Protein AF-A0A813EG50-F1 (afdb_mon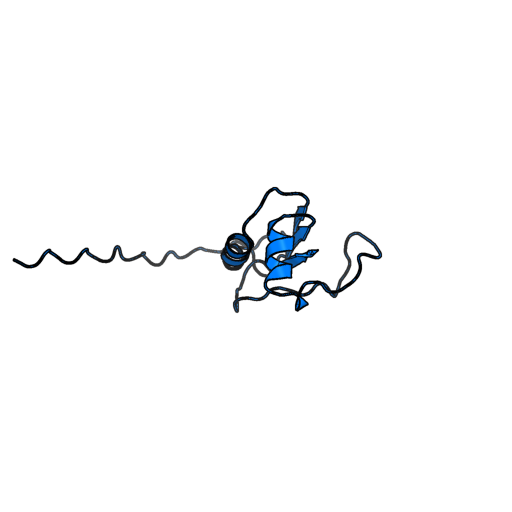omer_lite)

Organism: Polarella glacialis (NCBI:txid89957)

Sequence (101 aa):
ERPPAKEDEGARPTFLLRRQTELRCLVLSENPIKSGDKVEALQPHGPKGAEMVLRGTPAAVELVAKRPELASIKDKKGLIPQMSLPVVQTAPVDGWLLRVA

Secondary structure (DSSP, 8-state):
--PPPP-----PPP----------EEEEET-----HHHHHHHGGGSPTT-EEEEES-HHHHHHHHH-GGGG-----S-S--SS-SPEE-SS--SS-EEEE-

Structure (mmCIF, N/CA/C/O backbone):
data_AF-A0A813EG50-F1
#
_entry.id   AF-A0A813EG50-F1
#
loop_
_atom_site.group_PDB
_atom_site.id
_atom_site.type_symbol
_atom_site.label_atom_id
_atom_site.label_alt_id
_atom_site.label_comp_id
_atom_site.label_asym_id
_atom_site.label_entity_id
_atom_site.label_seq_id
_atom_site.pdbx_PDB_ins_code
_atom_site.Cartn_x
_atom_site.Cartn_y
_atom_site.Cartn_z
_atom_site.occupancy
_atom_site.B_iso_or_equiv
_atom_site.auth_seq_id
_atom_site.auth_comp_id
_atom_site.auth_asym_id
_atom_site.auth_atom_id
_atom_site.pdbx_PDB_model_num
ATOM 1 N N . GLU A 1 1 ? -5.029 -50.370 -3.057 1.00 42.50 1 GLU A N 1
ATOM 2 C CA . GLU A 1 1 ? -4.707 -49.593 -1.841 1.00 42.50 1 GLU A CA 1
ATOM 3 C C . GLU A 1 1 ? -4.895 -48.111 -2.147 1.00 42.50 1 GLU A C 1
ATOM 5 O O . GLU A 1 1 ? -4.461 -47.665 -3.201 1.00 42.50 1 GLU A O 1
ATOM 10 N N . ARG A 1 2 ? -5.641 -47.377 -1.316 1.00 41.75 2 ARG A N 1
ATOM 11 C CA . ARG A 1 2 ? -5.964 -45.947 -1.495 1.00 41.75 2 ARG A CA 1
ATOM 12 C C . ARG A 1 2 ? -5.147 -45.176 -0.446 1.00 41.75 2 ARG A C 1
ATOM 14 O O . ARG A 1 2 ? -5.183 -45.609 0.705 1.00 41.75 2 ARG A O 1
ATOM 21 N N . PRO A 1 3 ? -4.400 -44.109 -0.778 1.00 55.00 3 PRO A N 1
ATOM 22 C CA . PRO A 1 3 ? -3.636 -43.386 0.236 1.00 55.00 3 PRO A CA 1
ATOM 23 C C . PRO A 1 3 ? -4.593 -42.656 1.197 1.00 55.00 3 PRO A C 1
ATOM 25 O O . PRO A 1 3 ? -5.680 -42.252 0.765 1.00 55.00 3 PRO A O 1
ATOM 28 N N . PRO A 1 4 ? -4.232 -42.496 2.485 1.00 52.53 4 PRO A N 1
ATOM 29 C CA . PRO A 1 4 ? -5.074 -41.798 3.446 1.00 52.53 4 PRO A CA 1
ATOM 30 C C . PRO A 1 4 ? -5.170 -40.314 3.076 1.00 52.53 4 PRO A C 1
ATOM 32 O O . PRO A 1 4 ? -4.190 -39.691 2.659 1.00 52.53 4 PRO A O 1
ATOM 35 N N . ALA A 1 5 ? -6.381 -39.773 3.199 1.00 52.22 5 ALA A N 1
ATOM 36 C CA . ALA A 1 5 ? -6.664 -38.359 3.019 1.00 52.22 5 ALA A CA 1
ATOM 37 C C . ALA A 1 5 ? -5.789 -37.549 3.983 1.00 52.22 5 ALA A C 1
ATOM 39 O O . ALA A 1 5 ? -5.793 -37.806 5.185 1.00 52.22 5 ALA A O 1
ATOM 40 N N . LYS A 1 6 ? -5.020 -36.597 3.443 1.00 53.34 6 LYS A N 1
ATOM 41 C CA . LYS A 1 6 ? -4.339 -35.591 4.256 1.00 53.34 6 LYS A CA 1
ATOM 42 C C . LYS A 1 6 ? -5.424 -34.809 4.981 1.00 53.34 6 LYS A C 1
ATOM 44 O O . LYS A 1 6 ? -6.271 -34.209 4.328 1.00 53.34 6 LYS A O 1
ATOM 49 N N . GLU A 1 7 ? -5.419 -34.898 6.302 1.00 52.47 7 GLU A N 1
ATOM 50 C CA . GLU A 1 7 ? -6.250 -34.079 7.169 1.00 52.47 7 GLU A CA 1
ATOM 51 C C . GLU A 1 7 ? -5.981 -32.615 6.818 1.00 52.47 7 GLU A C 1
ATOM 53 O O . GLU A 1 7 ? -4.852 -32.136 6.934 1.00 52.47 7 GLU A O 1
ATOM 58 N N . ASP A 1 8 ? -7.012 -31.943 6.306 1.00 50.62 8 ASP A N 1
ATOM 59 C CA . ASP A 1 8 ? -7.059 -30.495 6.174 1.00 50.62 8 ASP A CA 1
ATOM 60 C C . ASP A 1 8 ? -6.667 -29.902 7.528 1.00 50.62 8 ASP A C 1
ATOM 62 O O . ASP A 1 8 ? -7.388 -30.027 8.522 1.00 50.62 8 ASP A O 1
ATOM 66 N N . GLU A 1 9 ? -5.476 -29.311 7.566 1.00 50.28 9 GLU A N 1
ATOM 67 C CA . GLU A 1 9 ? -4.917 -28.597 8.701 1.00 50.28 9 GLU A CA 1
ATOM 68 C C . GLU A 1 9 ? -5.802 -27.367 8.935 1.00 50.28 9 GLU A C 1
ATOM 70 O O . GLU A 1 9 ? -5.580 -26.281 8.400 1.00 50.28 9 GLU A O 1
ATOM 75 N N . GLY A 1 10 ? -6.903 -27.593 9.655 1.00 50.12 10 GLY A N 1
ATOM 76 C CA . GLY A 1 10 ? -7.951 -26.622 9.899 1.00 50.12 10 GLY A CA 1
ATOM 77 C C . GLY A 1 10 ? -7.363 -25.391 10.563 1.00 50.12 10 GLY A C 1
ATOM 78 O O . GLY A 1 10 ? -7.079 -25.397 11.764 1.00 50.12 10 GLY A O 1
ATOM 79 N N . ALA A 1 11 ? -7.182 -24.336 9.769 1.00 58.31 11 ALA A N 1
ATOM 80 C CA . ALA A 1 11 ? -6.781 -23.024 10.235 1.00 58.31 11 ALA A CA 1
ATOM 81 C C . ALA A 1 11 ? -7.765 -22.587 11.327 1.00 58.31 11 ALA A C 1
ATOM 83 O O . ALA A 1 11 ? -8.915 -22.233 11.059 1.00 58.31 11 ALA A O 1
ATOM 84 N N . ARG A 1 12 ? -7.334 -22.683 12.587 1.00 60.69 12 ARG A N 1
ATOM 85 C CA . ARG A 1 12 ? -8.176 -22.335 13.732 1.00 60.69 12 ARG A CA 1
ATOM 86 C C . ARG A 1 12 ? -8.541 -20.850 13.626 1.00 60.69 12 ARG A C 1
ATOM 88 O O . ARG A 1 12 ? -7.641 -20.029 13.418 1.00 60.69 12 ARG A O 1
ATOM 95 N N . PRO A 1 13 ? -9.823 -20.473 13.788 1.00 56.69 13 PRO A N 1
ATOM 96 C CA . PRO A 1 13 ? -10.216 -19.073 13.749 1.00 56.69 13 PRO A CA 1
ATOM 97 C C . PRO A 1 13 ? -9.483 -18.318 14.861 1.00 56.69 13 PRO A C 1
ATOM 99 O O . PRO A 1 13 ? -9.637 -18.613 16.046 1.00 56.69 13 PRO A O 1
ATOM 102 N N . THR A 1 14 ? -8.638 -17.366 14.468 1.00 56.72 14 THR A N 1
ATOM 103 C CA . THR A 1 14 ? -7.883 -16.525 15.398 1.00 56.72 14 THR A CA 1
ATOM 104 C C . THR A 1 14 ? -8.636 -15.216 15.586 1.00 56.72 14 THR A C 1
ATOM 106 O O . THR A 1 14 ? -8.856 -14.474 14.630 1.00 56.72 14 THR A O 1
ATOM 109 N N . PHE A 1 15 ? -9.032 -14.918 16.821 1.00 52.53 15 PHE A N 1
ATOM 110 C CA . PHE A 1 15 ? -9.643 -13.639 17.165 1.00 52.53 15 PHE A CA 1
ATOM 111 C C . PHE A 1 15 ? -8.535 -12.617 17.435 1.00 52.53 15 PHE A C 1
ATOM 113 O O . PHE A 1 15 ? -7.873 -12.661 18.470 1.00 52.53 15 PHE A O 1
ATOM 120 N N . LEU A 1 16 ? -8.311 -11.699 16.493 1.00 58.34 16 LEU A N 1
ATOM 121 C CA . LEU A 1 16 ? -7.388 -10.577 16.669 1.00 58.34 16 LEU A CA 1
ATOM 122 C C . LEU A 1 16 ? -8.155 -9.371 17.218 1.00 58.34 16 LEU A C 1
ATOM 124 O O . LEU A 1 16 ? -8.910 -8.720 16.495 1.00 58.34 16 LEU A O 1
ATOM 128 N N . LEU A 1 17 ? -7.945 -9.045 18.496 1.00 57.16 17 LEU A N 1
ATOM 129 C CA . LEU A 1 17 ? -8.438 -7.794 19.067 1.00 57.16 17 LEU A CA 1
ATOM 130 C C . LEU A 1 17 ? -7.626 -6.630 18.480 1.00 57.16 17 LEU A C 1
ATOM 132 O O . LEU A 1 17 ? -6.495 -6.371 18.896 1.00 57.16 17 LEU A O 1
ATOM 136 N N . ARG A 1 18 ? -8.198 -5.921 17.504 1.00 61.72 18 ARG A N 1
ATOM 137 C CA . ARG A 1 18 ? -7.577 -4.715 16.947 1.00 61.72 18 ARG A CA 1
ATOM 138 C C . ARG A 1 18 ? -7.597 -3.600 17.987 1.00 61.72 18 ARG A C 1
ATOM 140 O O . ARG A 1 18 ? -8.656 -3.075 18.322 1.00 61.72 18 ARG A O 1
ATOM 147 N N . ARG A 1 19 ? -6.420 -3.222 18.492 1.00 62.38 19 ARG A N 1
ATOM 148 C CA . ARG A 1 19 ? -6.281 -2.015 19.316 1.00 62.38 19 ARG A CA 1
ATOM 149 C C . ARG A 1 19 ? -6.583 -0.790 18.458 1.00 62.38 19 ARG A C 1
ATOM 151 O O . ARG A 1 19 ? -6.108 -0.703 17.325 1.00 62.38 19 ARG A O 1
ATOM 158 N N . GLN A 1 20 ? -7.349 0.154 19.002 1.00 63.03 20 GLN A N 1
ATOM 159 C CA . GLN A 1 20 ? -7.424 1.487 18.415 1.00 63.03 20 GLN A CA 1
ATOM 160 C C . GLN A 1 20 ? -6.012 2.072 18.412 1.00 63.03 20 GLN A C 1
ATOM 162 O O . GLN A 1 20 ? -5.337 2.090 19.439 1.00 63.03 20 GLN A O 1
ATOM 167 N N . THR A 1 21 ? -5.551 2.476 17.238 1.00 69.06 21 THR A N 1
ATOM 168 C CA . THR A 1 21 ? -4.281 3.174 17.068 1.00 69.06 21 THR A CA 1
ATOM 169 C C . THR A 1 21 ? -4.572 4.598 16.637 1.00 69.06 21 THR A C 1
ATOM 171 O O . THR A 1 21 ? -5.544 4.854 15.927 1.00 69.06 21 THR A O 1
ATOM 174 N N . GLU A 1 22 ? -3.708 5.520 17.037 1.00 79.94 22 GLU A N 1
ATOM 175 C CA . GLU A 1 22 ? -3.730 6.903 16.558 1.00 79.94 22 GLU A CA 1
ATOM 176 C C . GLU A 1 22 ? -3.066 7.045 15.181 1.00 79.94 22 GLU A C 1
ATOM 178 O O . GLU A 1 22 ? -3.045 8.129 14.596 1.00 79.94 22 GLU A O 1
ATOM 183 N N . LEU A 1 23 ? -2.512 5.949 14.654 1.00 80.81 23 LEU A N 1
ATOM 184 C CA . LEU A 1 23 ? -1.840 5.925 13.368 1.00 80.81 23 LEU A CA 1
ATOM 185 C C . LEU A 1 23 ? -2.832 6.231 12.243 1.00 80.81 23 LEU A C 1
ATOM 187 O O . LEU A 1 23 ? -3.732 5.446 11.960 1.00 80.81 23 LEU A O 1
ATOM 191 N N . ARG A 1 24 ? -2.634 7.374 11.584 1.00 82.50 24 ARG A N 1
ATOM 192 C CA . ARG A 1 24 ? -3.470 7.825 10.461 1.00 82.50 24 ARG A CA 1
ATOM 193 C C . ARG A 1 24 ? -2.913 7.423 9.101 1.00 82.50 24 ARG A C 1
ATOM 195 O O . ARG A 1 24 ? -3.685 7.257 8.166 1.00 82.50 24 ARG A O 1
ATOM 202 N N . CYS A 1 25 ? -1.591 7.304 8.973 1.00 86.94 25 CYS A N 1
ATOM 203 C CA . CYS A 1 25 ? -0.932 7.059 7.695 1.00 86.94 25 CYS A CA 1
ATOM 204 C C . CYS A 1 25 ? 0.417 6.350 7.882 1.00 86.94 25 CYS A C 1
ATOM 206 O O . CYS A 1 25 ? 1.192 6.703 8.771 1.00 86.94 25 CYS A O 1
ATOM 208 N N . LEU A 1 26 ? 0.690 5.376 7.019 1.00 87.75 26 LEU A N 1
ATOM 209 C CA . LEU A 1 26 ? 1.967 4.710 6.820 1.00 87.75 26 LEU A CA 1
ATOM 210 C C . LEU A 1 26 ? 2.455 5.015 5.402 1.00 87.75 26 LEU A C 1
ATOM 212 O O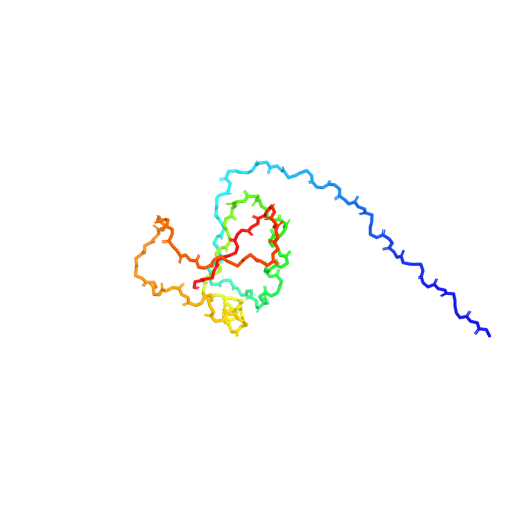 . LEU A 1 26 ? 1.790 4.671 4.427 1.00 87.75 26 LEU A O 1
ATOM 216 N N . VAL A 1 27 ? 3.629 5.628 5.278 1.00 89.19 27 VAL A N 1
ATOM 217 C CA . VAL A 1 27 ? 4.226 5.967 3.981 1.00 89.19 27 VAL A CA 1
ATOM 218 C C . VAL A 1 27 ? 5.393 5.026 3.701 1.00 89.19 27 VAL A C 1
ATOM 220 O O . VAL A 1 27 ? 6.353 4.977 4.465 1.00 89.19 27 VAL A O 1
ATOM 223 N N . LEU A 1 28 ? 5.317 4.298 2.591 1.00 88.75 28 LEU A N 1
ATOM 224 C CA . LEU A 1 28 ? 6.316 3.328 2.141 1.00 88.75 28 LEU A CA 1
ATOM 225 C C . LEU A 1 28 ? 7.058 3.855 0.906 1.00 88.75 28 LEU A C 1
ATOM 227 O O . LEU A 1 28 ? 7.130 3.181 -0.119 1.00 88.75 28 LEU A O 1
ATOM 231 N N . SER A 1 29 ? 7.585 5.078 0.979 1.00 88.12 29 SER A N 1
ATOM 232 C CA . SER A 1 29 ? 8.333 5.686 -0.130 1.00 88.12 29 SER A CA 1
ATOM 233 C C . SER A 1 29 ? 9.620 4.919 -0.427 1.00 88.12 29 SER A C 1
ATOM 235 O O . SER A 1 29 ? 10.306 4.516 0.511 1.00 88.12 29 SER A O 1
ATOM 237 N N . GLU A 1 30 ? 9.933 4.716 -1.710 1.00 86.31 30 GLU A N 1
ATOM 238 C CA . GLU A 1 30 ? 11.191 4.120 -2.211 1.00 86.31 30 GLU A CA 1
ATOM 239 C C . GLU A 1 30 ? 11.519 2.736 -1.624 1.00 86.31 30 GLU A C 1
ATOM 241 O O . GLU A 1 30 ? 12.639 2.232 -1.708 1.00 86.31 30 GLU A O 1
ATOM 246 N N . ASN A 1 31 ? 10.522 2.085 -1.027 1.00 90.56 31 ASN A N 1
ATOM 247 C CA . ASN A 1 31 ? 10.683 0.764 -0.459 1.00 90.56 31 ASN A CA 1
ATOM 248 C C . ASN A 1 31 ? 10.816 -0.278 -1.584 1.00 90.56 31 ASN A C 1
ATOM 250 O O . ASN A 1 31 ? 10.039 -0.251 -2.545 1.00 90.56 31 ASN A O 1
ATOM 254 N N . PRO A 1 32 ? 11.720 -1.269 -1.455 1.00 91.31 32 PRO A N 1
ATOM 255 C CA . PRO A 1 32 ? 11.983 -2.275 -2.489 1.00 91.31 32 PRO A CA 1
ATOM 256 C C . PRO A 1 32 ? 10.892 -3.362 -2.566 1.00 91.31 32 PRO A C 1
ATOM 258 O O . PRO A 1 32 ? 11.161 -4.511 -2.925 1.00 91.31 32 PRO A O 1
ATOM 261 N N . ILE A 1 33 ? 9.650 -3.029 -2.207 1.00 91.50 33 ILE A N 1
ATOM 262 C CA . ILE A 1 33 ? 8.511 -3.944 -2.227 1.00 91.50 33 ILE A CA 1
ATOM 263 C C . ILE A 1 33 ? 8.132 -4.176 -3.682 1.00 91.50 33 ILE A C 1
ATOM 265 O O . ILE A 1 33 ? 7.779 -3.240 -4.394 1.00 91.50 33 ILE A O 1
ATOM 269 N N . LYS A 1 34 ? 8.222 -5.431 -4.121 1.00 91.31 34 LYS A N 1
ATOM 270 C CA . LYS A 1 34 ? 8.018 -5.786 -5.529 1.00 91.31 34 LYS A CA 1
ATOM 271 C C . LYS A 1 34 ? 6.599 -6.183 -5.876 1.00 91.31 34 LYS A C 1
ATOM 273 O O . LYS A 1 34 ? 6.198 -5.942 -6.997 1.00 91.31 34 LYS A O 1
ATOM 278 N N . SER A 1 35 ? 5.898 -6.811 -4.932 1.00 90.75 35 SER A N 1
ATOM 279 C CA . SER A 1 35 ? 4.623 -7.473 -5.192 1.00 90.75 35 SER A CA 1
ATOM 280 C C . SER A 1 35 ? 3.456 -6.632 -4.694 1.00 90.75 35 SER A C 1
ATOM 282 O O . SER A 1 35 ? 3.279 -6.494 -3.483 1.00 90.75 35 SER A O 1
ATOM 284 N N . GLY A 1 36 ? 2.657 -6.116 -5.624 1.00 87.62 36 GLY A N 1
ATOM 285 C CA . GLY A 1 36 ? 1.409 -5.405 -5.359 1.00 87.62 36 GLY A CA 1
ATOM 286 C C . GLY A 1 36 ? 0.391 -6.262 -4.610 1.00 87.62 36 GLY A C 1
ATOM 287 O O . GLY A 1 36 ? -0.160 -5.821 -3.605 1.00 87.62 36 GLY A O 1
ATOM 288 N N . ASP A 1 37 ? 0.230 -7.523 -5.018 1.00 88.50 37 ASP A N 1
ATOM 289 C CA . ASP A 1 37 ? -0.743 -8.455 -4.424 1.00 88.50 37 ASP A CA 1
ATOM 290 C C . ASP A 1 37 ? -0.472 -8.700 -2.934 1.00 88.50 37 ASP A C 1
ATOM 292 O O . ASP A 1 37 ? -1.391 -8.791 -2.122 1.00 88.50 37 ASP A O 1
ATOM 296 N N . LYS A 1 38 ? 0.809 -8.747 -2.542 1.00 89.19 38 LYS A N 1
ATOM 297 C CA . LYS A 1 38 ? 1.188 -8.852 -1.127 1.00 89.19 38 LYS A CA 1
ATOM 298 C C . LYS A 1 38 ? 0.811 -7.601 -0.342 1.00 89.19 38 LYS A C 1
ATOM 300 O O . LYS A 1 38 ? 0.455 -7.721 0.824 1.00 89.19 38 LYS A O 1
ATOM 305 N N . VAL A 1 39 ? 0.882 -6.419 -0.953 1.00 88.81 39 VAL A N 1
ATOM 306 C CA . VAL A 1 39 ? 0.456 -5.177 -0.298 1.00 88.81 39 VAL A CA 1
ATOM 307 C C . VAL A 1 39 ? -1.065 -5.126 -0.164 1.00 88.81 39 VAL A C 1
ATOM 309 O O . VAL A 1 39 ? -1.570 -4.722 0.882 1.00 88.81 39 VAL A O 1
ATOM 312 N N . GLU A 1 40 ? -1.808 -5.592 -1.167 1.00 87.81 40 GLU A N 1
ATOM 313 C CA . GLU A 1 40 ? -3.266 -5.725 -1.068 1.00 87.81 40 GLU A CA 1
ATOM 314 C C . GLU A 1 40 ? -3.672 -6.717 0.030 1.00 87.81 40 GLU A C 1
ATOM 316 O O . GLU A 1 40 ? -4.563 -6.422 0.825 1.00 87.81 40 GLU A O 1
ATOM 321 N N . ALA A 1 41 ? -2.958 -7.840 0.159 1.00 88.50 41 ALA A N 1
ATOM 322 C CA . ALA A 1 41 ? -3.181 -8.816 1.226 1.00 88.50 41 ALA A CA 1
ATOM 323 C C . ALA A 1 41 ? -2.944 -8.245 2.637 1.00 88.50 41 ALA A C 1
ATOM 325 O O . ALA A 1 41 ? -3.477 -8.776 3.609 1.00 88.50 41 ALA A O 1
ATOM 326 N N . LEU A 1 42 ? -2.184 -7.150 2.773 1.00 85.94 42 LEU A N 1
ATOM 327 C CA . LEU A 1 42 ? -1.979 -6.473 4.054 1.00 85.94 42 LEU A CA 1
ATOM 328 C C . LEU A 1 42 ? -3.146 -5.571 4.455 1.00 85.94 42 LEU A C 1
ATOM 330 O O . LEU A 1 42 ? -3.260 -5.270 5.642 1.00 85.94 42 LEU A O 1
ATOM 334 N N . GLN A 1 43 ? -4.020 -5.159 3.527 1.00 86.31 43 GLN A N 1
ATOM 335 C CA . GLN A 1 43 ? -5.169 -4.298 3.835 1.00 86.31 43 GLN A CA 1
ATOM 336 C C . GLN A 1 43 ? -5.976 -4.761 5.059 1.00 86.31 43 GLN A C 1
ATOM 338 O O . GLN A 1 43 ? -6.121 -3.970 5.993 1.00 86.31 43 GLN A O 1
ATOM 343 N N . PRO A 1 44 ? -6.410 -6.032 5.169 1.00 86.00 44 PRO A N 1
ATOM 344 C CA . PRO A 1 44 ? -7.130 -6.524 6.344 1.00 86.00 44 PRO A CA 1
ATOM 345 C C . PRO A 1 44 ? -6.276 -6.642 7.612 1.00 86.00 44 PRO A C 1
ATOM 347 O O . PRO A 1 44 ? -6.813 -6.953 8.664 1.00 86.00 44 PRO A O 1
ATOM 350 N N . HIS A 1 45 ? -4.968 -6.429 7.592 1.00 84.31 45 HIS A N 1
ATOM 351 C CA . HIS A 1 45 ? -4.147 -6.497 8.809 1.00 84.31 45 HIS A CA 1
ATOM 352 C C . HIS A 1 45 ? -3.867 -5.119 9.408 1.00 84.31 45 HIS A C 1
ATOM 354 O O . HIS A 1 45 ? -3.307 -5.014 10.498 1.00 84.31 45 HIS A O 1
ATOM 360 N N . GLY A 1 46 ? -4.288 -4.067 8.710 1.00 81.69 46 GLY A N 1
ATOM 361 C CA . GLY A 1 46 ? -4.094 -2.700 9.141 1.00 81.69 46 GLY A CA 1
ATOM 362 C C . GLY A 1 46 ? -5.036 -2.217 10.224 1.00 81.69 46 GLY A C 1
ATOM 363 O O . GLY A 1 46 ? -6.064 -2.838 10.513 1.00 81.69 46 GLY A O 1
ATOM 364 N N . PRO A 1 47 ? -4.709 -1.056 10.800 1.00 82.62 47 PRO A N 1
ATOM 365 C CA . PRO A 1 47 ? -5.651 -0.324 11.603 1.00 82.62 47 PRO A CA 1
ATOM 366 C C . PRO A 1 47 ? -6.761 0.264 10.741 1.00 82.62 47 PRO A C 1
ATOM 368 O O . PRO A 1 47 ? -6.531 0.754 9.636 1.00 82.62 47 PRO A O 1
ATOM 371 N N . LYS A 1 48 ? -7.980 0.216 11.278 1.00 82.38 48 LYS A N 1
ATOM 372 C CA . LYS A 1 48 ? -9.179 0.691 10.596 1.00 82.38 48 LYS A CA 1
ATOM 373 C C . LYS A 1 48 ? -9.059 2.179 10.268 1.00 82.38 48 LYS A C 1
ATOM 375 O O . LYS A 1 48 ? -8.906 2.998 11.169 1.00 82.38 48 LYS A O 1
ATOM 380 N N . GLY A 1 49 ? -9.192 2.511 8.985 1.00 77.38 49 GLY A N 1
ATOM 381 C CA . GLY A 1 49 ? -9.234 3.895 8.505 1.00 77.38 49 GLY A CA 1
ATOM 382 C C . GLY A 1 49 ? -7.871 4.579 8.398 1.00 77.38 49 GLY A C 1
ATOM 383 O O . GLY A 1 49 ? -7.823 5.756 8.051 1.00 77.38 49 GLY A O 1
ATOM 384 N N . ALA A 1 50 ? -6.777 3.864 8.670 1.00 84.69 50 ALA A N 1
ATOM 385 C CA . ALA A 1 50 ? -5.432 4.365 8.436 1.00 84.69 50 ALA A CA 1
ATOM 386 C C . ALA A 1 50 ? -5.025 4.150 6.974 1.00 84.69 50 ALA A C 1
ATOM 388 O O . ALA A 1 50 ? -5.374 3.143 6.361 1.00 84.69 50 ALA A O 1
ATOM 389 N N . GLU A 1 51 ? -4.256 5.074 6.412 1.00 86.75 51 GLU A N 1
ATOM 390 C CA . GLU A 1 51 ? -3.807 5.011 5.021 1.00 86.75 51 GLU A CA 1
ATOM 391 C C . GLU A 1 51 ? -2.450 4.314 4.900 1.00 86.75 51 GLU A C 1
ATOM 393 O O . GLU A 1 51 ? -1.582 4.484 5.750 1.00 86.75 51 GLU A O 1
ATOM 398 N N . MET A 1 52 ? -2.249 3.549 3.832 1.00 88.50 52 MET A N 1
ATOM 399 C CA . MET A 1 52 ? -0.953 2.998 3.447 1.00 88.50 52 MET A CA 1
ATOM 400 C C . MET A 1 52 ? -0.603 3.533 2.063 1.00 88.50 52 MET A C 1
ATOM 402 O O . MET A 1 52 ? -1.261 3.194 1.083 1.00 88.50 52 MET A O 1
ATOM 406 N N . VAL A 1 53 ? 0.413 4.389 1.984 1.00 89.31 53 VAL A N 1
ATOM 407 C CA . VAL A 1 53 ? 0.816 5.077 0.755 1.00 89.31 53 VAL A CA 1
ATOM 408 C C . VAL A 1 53 ? 2.061 4.413 0.183 1.00 89.31 53 VAL A C 1
ATOM 410 O O . VAL A 1 53 ? 3.123 4.427 0.806 1.00 89.31 53 VAL A O 1
ATOM 413 N N . LEU A 1 54 ? 1.942 3.856 -1.018 1.00 88.81 54 LEU A N 1
ATOM 414 C CA . LEU A 1 54 ? 3.070 3.382 -1.809 1.00 88.81 54 LEU A CA 1
ATOM 415 C C . LEU A 1 54 ? 3.522 4.502 -2.740 1.00 88.81 54 LEU A C 1
ATOM 417 O O . LEU A 1 54 ? 2.748 4.907 -3.602 1.00 88.81 54 LEU A O 1
ATOM 421 N N . ARG A 1 55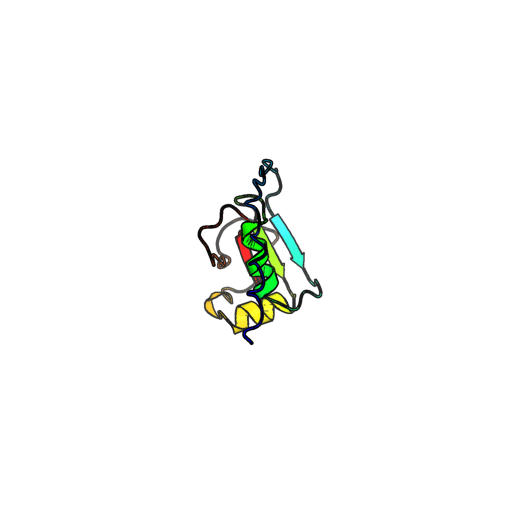 ? 4.765 4.967 -2.582 1.00 87.00 55 ARG A N 1
ATOM 422 C CA . ARG A 1 55 ? 5.347 5.987 -3.459 1.00 87.00 55 ARG A CA 1
ATOM 423 C C . ARG A 1 55 ? 6.680 5.534 -4.023 1.00 87.00 55 ARG A C 1
ATOM 425 O O . ARG A 1 55 ? 7.579 5.191 -3.261 1.00 87.00 55 ARG A O 1
ATOM 432 N N . GLY A 1 56 ? 6.823 5.533 -5.345 1.00 83.38 56 GLY A N 1
ATOM 433 C CA . GLY A 1 56 ? 8.084 5.130 -5.983 1.00 83.38 56 GLY A CA 1
ATOM 434 C C . GLY A 1 56 ? 8.524 3.701 -5.632 1.00 83.38 56 GLY A C 1
ATOM 435 O O . GLY A 1 56 ? 9.717 3.411 -5.603 1.00 83.38 56 GLY A O 1
ATOM 436 N N . THR A 1 57 ? 7.575 2.811 -5.322 1.00 88.62 57 THR A N 1
ATOM 437 C CA . THR A 1 57 ? 7.858 1.390 -5.076 1.00 88.62 57 THR A CA 1
ATOM 438 C C . THR A 1 57 ? 7.587 0.573 -6.338 1.00 88.62 57 THR A C 1
ATOM 440 O O . THR A 1 57 ? 6.673 0.901 -7.098 1.00 88.62 57 THR A O 1
ATOM 443 N N . PRO A 1 58 ? 8.307 -0.534 -6.579 1.00 91.44 58 PRO A N 1
ATOM 444 C CA . PRO A 1 58 ? 7.967 -1.410 -7.698 1.00 91.44 58 PRO A CA 1
ATOM 445 C C . PRO A 1 58 ? 6.544 -1.994 -7.582 1.00 91.44 58 PRO A C 1
ATOM 447 O O . PRO A 1 58 ? 5.871 -2.173 -8.591 1.00 91.44 58 PRO A O 1
ATOM 450 N N . ALA A 1 59 ? 6.044 -2.203 -6.360 1.00 89.81 59 ALA A N 1
ATOM 451 C CA . ALA A 1 59 ? 4.662 -2.605 -6.102 1.00 89.81 59 ALA A CA 1
ATOM 452 C C . ALA A 1 59 ? 3.635 -1.539 -6.518 1.00 89.81 59 ALA A C 1
ATOM 454 O O . ALA A 1 59 ? 2.568 -1.901 -7.004 1.00 89.81 59 ALA A O 1
ATOM 455 N N . ALA A 1 60 ? 3.945 -0.244 -6.375 1.00 87.69 60 ALA A N 1
ATOM 456 C CA . ALA A 1 60 ? 3.105 0.833 -6.905 1.00 87.69 60 ALA A CA 1
ATOM 457 C C . ALA A 1 60 ? 2.963 0.713 -8.429 1.00 87.69 60 ALA A C 1
ATOM 459 O O . ALA A 1 60 ? 1.853 0.755 -8.955 1.00 87.69 60 ALA A O 1
ATOM 460 N N . VAL A 1 61 ? 4.082 0.486 -9.123 1.00 87.62 61 VAL A N 1
ATOM 461 C CA . VAL A 1 61 ? 4.108 0.305 -10.582 1.00 87.62 61 VAL A CA 1
ATOM 462 C C . VAL A 1 61 ? 3.310 -0.931 -10.999 1.00 87.62 61 VAL A C 1
ATOM 464 O O . VAL A 1 61 ? 2.521 -0.859 -11.937 1.00 87.62 61 VAL A O 1
ATOM 467 N N . GLU A 1 62 ? 3.468 -2.052 -10.291 1.00 89.62 62 GLU A N 1
ATOM 468 C CA . GLU A 1 62 ? 2.714 -3.278 -10.571 1.00 89.62 62 GLU A CA 1
ATOM 469 C C . GLU A 1 62 ? 1.201 -3.086 -10.368 1.00 89.62 62 GLU A C 1
ATOM 471 O O . GLU A 1 62 ? 0.405 -3.521 -11.201 1.00 89.62 62 GLU A O 1
ATOM 476 N N . LEU A 1 63 ? 0.793 -2.406 -9.291 1.00 87.00 63 LEU A N 1
ATOM 477 C CA . LEU A 1 63 ? -0.618 -2.131 -9.009 1.00 87.00 63 LEU A CA 1
ATOM 478 C C 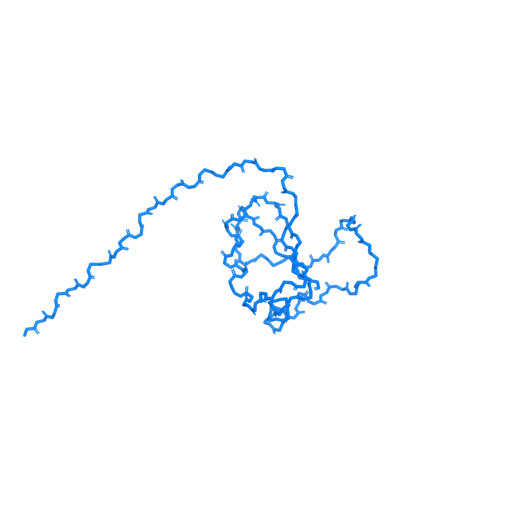. LEU A 1 63 ? -1.236 -1.199 -10.047 1.00 87.00 63 LEU A C 1
ATOM 480 O O . LEU A 1 63 ? -2.339 -1.467 -10.514 1.00 87.00 63 LEU A O 1
ATOM 484 N N . VAL A 1 64 ? -0.518 -0.152 -10.456 1.00 86.50 64 VAL A N 1
ATOM 485 C CA . VAL A 1 64 ? -0.956 0.746 -11.533 1.00 86.50 64 VAL A CA 1
ATOM 486 C C . VAL A 1 64 ? -1.038 0.009 -12.870 1.00 86.50 64 VAL A C 1
ATOM 488 O O . VAL A 1 64 ? -1.971 0.237 -13.633 1.00 86.50 64 VAL A O 1
ATOM 491 N N . ALA A 1 65 ? -0.114 -0.911 -13.157 1.00 85.69 65 ALA A N 1
ATOM 492 C CA . ALA A 1 65 ? -0.173 -1.723 -14.371 1.00 85.69 65 ALA A CA 1
ATOM 493 C C . ALA A 1 65 ? -1.399 -2.654 -14.395 1.00 85.69 65 ALA A C 1
ATOM 495 O O . ALA A 1 65 ? -2.004 -2.843 -15.449 1.00 85.69 65 ALA A O 1
ATOM 496 N N . LYS A 1 66 ? -1.783 -3.219 -13.241 1.00 84.44 66 LYS A N 1
ATOM 497 C CA . LYS A 1 66 ? -2.986 -4.059 -13.095 1.00 84.44 66 LYS A CA 1
ATOM 498 C C . LYS A 1 66 ? -4.282 -3.244 -13.097 1.00 84.44 66 LYS A C 1
ATOM 500 O O . LYS A 1 66 ? -5.308 -3.746 -13.548 1.00 84.44 66 LYS A O 1
ATOM 505 N N . ARG A 1 67 ? -4.236 -2.022 -12.564 1.00 81.12 67 ARG A N 1
ATOM 506 C CA . ARG A 1 67 ? -5.378 -1.123 -12.361 1.00 81.12 67 ARG A CA 1
ATOM 507 C C . ARG A 1 67 ? -4.991 0.314 -12.728 1.00 81.12 67 ARG A C 1
ATOM 509 O O . ARG A 1 67 ? -4.666 1.116 -11.846 1.00 81.12 67 ARG A O 1
ATOM 516 N N . PRO A 1 68 ? -4.986 0.657 -14.028 1.00 78.19 68 PRO A N 1
ATOM 517 C CA . PRO A 1 68 ? -4.562 1.974 -14.501 1.00 78.19 68 PRO A CA 1
ATOM 518 C C . PRO A 1 68 ? -5.464 3.116 -14.012 1.00 78.19 68 PRO A C 1
ATOM 520 O O . PRO A 1 68 ? -5.034 4.267 -13.994 1.00 78.19 68 PRO A O 1
ATOM 523 N N . GLU A 1 69 ? -6.682 2.826 -13.545 1.00 73.44 69 GLU A N 1
ATOM 524 C CA . GLU A 1 69 ? -7.556 3.782 -12.856 1.00 73.44 69 GLU A CA 1
ATOM 525 C C . GLU A 1 69 ? -6.928 4.367 -11.578 1.00 73.44 69 GLU A C 1
ATOM 527 O O . GLU A 1 69 ? -7.302 5.457 -11.142 1.00 73.44 69 GLU A O 1
ATOM 532 N N . LEU A 1 70 ? -5.930 3.682 -11.012 1.00 71.00 70 LEU A N 1
ATOM 533 C CA . LEU A 1 70 ? -5.175 4.135 -9.847 1.00 71.00 70 LEU A CA 1
ATOM 534 C C . LEU A 1 70 ? -4.110 5.184 -10.188 1.00 71.00 70 LEU A C 1
ATOM 536 O O . LEU A 1 70 ? -3.559 5.806 -9.287 1.00 71.00 70 LEU A O 1
ATOM 540 N N . ALA A 1 71 ? -3.831 5.416 -11.472 1.00 67.06 71 ALA A N 1
ATOM 541 C CA . ALA A 1 71 ? -2.809 6.358 -11.932 1.00 67.06 71 ALA A CA 1
ATOM 542 C C . ALA A 1 71 ? -3.238 7.848 -11.885 1.00 67.06 71 ALA A C 1
ATOM 544 O O . ALA A 1 71 ? -2.549 8.713 -12.426 1.00 67.06 71 ALA A O 1
ATOM 545 N N . SER A 1 72 ? -4.386 8.178 -11.288 1.00 58.62 72 SER A N 1
ATOM 546 C CA . SER A 1 72 ? -4.943 9.542 -11.216 1.00 58.62 72 SER A CA 1
ATOM 547 C C . SER A 1 72 ? -4.414 10.304 -9.986 1.00 58.62 72 SER A C 1
ATOM 549 O O . SER A 1 72 ? -4.502 9.777 -8.888 1.00 58.62 72 SER A O 1
ATOM 551 N N . ILE A 1 73 ? -3.911 11.547 -9.994 1.00 51.88 73 ILE A N 1
ATOM 552 C CA . ILE A 1 73 ? -3.713 12.631 -10.971 1.00 51.88 73 ILE A CA 1
ATOM 553 C C . ILE A 1 73 ? -2.488 13.406 -10.453 1.00 51.88 73 ILE A C 1
ATOM 555 O O . ILE A 1 73 ? -2.491 13.799 -9.292 1.00 51.88 73 ILE A O 1
ATOM 559 N N . LYS A 1 74 ? -1.491 13.661 -11.316 1.00 47.50 74 LYS A N 1
ATOM 560 C CA . LYS A 1 74 ? -0.445 14.703 -11.207 1.00 47.50 74 LYS A CA 1
ATOM 561 C C . LYS A 1 74 ? -0.147 15.198 -9.781 1.00 47.50 74 LYS A C 1
ATOM 563 O O . LYS A 1 74 ? -0.808 16.124 -9.311 1.00 47.50 74 LYS A O 1
ATOM 568 N N . ASP A 1 75 ? 0.949 14.717 -9.197 1.00 44.91 75 ASP A N 1
ATOM 569 C CA . ASP A 1 75 ? 1.689 15.385 -8.124 1.00 44.91 75 ASP A CA 1
ATOM 570 C C . ASP A 1 75 ? 1.974 16.858 -8.472 1.00 44.91 75 ASP A C 1
ATOM 572 O O . ASP A 1 75 ? 3.028 17.237 -8.985 1.00 44.91 75 ASP A O 1
ATOM 576 N N . LYS A 1 76 ? 1.020 17.736 -8.177 1.00 43.84 76 LYS A N 1
ATOM 577 C CA . LYS A 1 76 ? 1.269 19.149 -7.941 1.00 43.84 76 LYS A CA 1
ATOM 578 C C . LYS A 1 76 ? 0.818 19.445 -6.524 1.00 43.84 76 LYS A C 1
ATOM 580 O O . LYS A 1 76 ? -0.350 19.711 -6.282 1.00 43.84 76 LYS A O 1
ATOM 585 N N . LYS A 1 77 ? 1.830 19.506 -5.658 1.00 39.66 77 LYS A N 1
ATOM 586 C CA . LYS A 1 77 ? 1.849 20.066 -4.303 1.00 39.66 77 LYS A CA 1
ATOM 587 C C . LYS A 1 77 ? 1.425 19.131 -3.174 1.00 39.66 77 LYS A C 1
ATOM 589 O O . LYS A 1 77 ? 0.254 18.992 -2.862 1.00 39.66 77 LYS A O 1
ATOM 594 N N . GLY A 1 78 ? 2.454 18.755 -2.421 1.00 40.16 78 GLY A N 1
ATOM 595 C CA . GLY A 1 78 ? 2.481 19.086 -1.003 1.00 40.16 78 GLY A CA 1
ATOM 596 C C . GLY A 1 78 ? 2.013 17.969 -0.092 1.00 40.16 78 GLY A C 1
ATOM 597 O O . GLY A 1 78 ? 0.978 17.353 -0.310 1.00 40.16 78 GLY A O 1
ATOM 598 N N . LEU A 1 79 ? 2.816 17.749 0.948 1.00 54.34 79 LEU A N 1
ATOM 599 C CA . LEU A 1 79 ? 2.460 17.038 2.167 1.00 54.34 79 LEU A CA 1
ATOM 600 C C . LEU A 1 79 ? 0.996 17.340 2.539 1.00 54.34 79 LEU A C 1
ATOM 602 O O . LEU A 1 79 ? 0.715 18.442 2.991 1.00 54.34 79 LEU A O 1
ATOM 606 N N . ILE A 1 80 ? 0.110 16.373 2.284 1.00 55.66 80 ILE A N 1
ATOM 607 C CA . ILE A 1 80 ? -1.253 16.177 2.813 1.00 55.66 80 ILE A CA 1
ATOM 608 C C . ILE A 1 80 ? -1.990 17.481 3.199 1.00 55.66 80 ILE A C 1
ATOM 610 O O . ILE A 1 80 ? -1.709 18.063 4.246 1.00 55.66 80 ILE A O 1
ATOM 614 N N . PRO A 1 81 ? -3.045 17.871 2.460 1.00 47.62 81 PRO A N 1
ATOM 615 C CA . PRO A 1 81 ? -4.374 17.681 3.049 1.00 47.62 81 PRO A CA 1
ATOM 616 C C . PRO A 1 81 ? -5.471 17.350 2.025 1.00 47.62 81 PRO A C 1
ATOM 618 O O . PRO A 1 81 ? -5.755 18.130 1.131 1.00 47.62 81 PRO A O 1
ATOM 621 N N . GLN A 1 82 ? -6.131 16.213 2.264 1.00 49.06 82 GLN A N 1
ATOM 622 C CA . GLN A 1 82 ? -7.470 15.817 1.800 1.00 49.06 82 GLN A CA 1
ATOM 623 C C . GLN A 1 82 ? -7.769 15.744 0.285 1.00 49.06 82 GLN A C 1
ATOM 625 O O . GLN A 1 82 ? -7.668 16.711 -0.452 1.00 49.06 82 GLN A O 1
ATOM 630 N N . MET A 1 83 ? -8.297 14.569 -0.101 1.00 46.38 83 MET A N 1
ATOM 631 C CA . MET A 1 83 ? -9.071 14.275 -1.323 1.00 46.38 83 MET A CA 1
ATOM 632 C C . MET A 1 83 ? -8.312 14.540 -2.634 1.00 46.38 83 MET A C 1
ATOM 634 O O . MET A 1 83 ? -8.307 15.645 -3.145 1.00 46.38 83 MET A O 1
ATOM 638 N N . SER A 1 84 ? -7.639 13.567 -3.247 1.00 54.25 84 SER A N 1
ATOM 639 C CA . SER A 1 84 ? -8.324 12.584 -4.101 1.00 54.25 84 SER A CA 1
ATOM 640 C C . SER A 1 84 ? -7.319 11.572 -4.690 1.00 54.25 84 SER A C 1
ATOM 642 O O . SER A 1 84 ? -7.162 11.497 -5.907 1.00 54.25 84 SER A O 1
ATOM 644 N N . LEU A 1 85 ? -6.579 10.829 -3.859 1.00 53.91 85 LEU A N 1
ATOM 645 C CA . LEU A 1 85 ? -5.858 9.666 -4.395 1.00 53.91 85 LEU A CA 1
ATOM 646 C C . LEU A 1 85 ? -6.850 8.507 -4.526 1.00 53.91 85 LEU A C 1
ATOM 648 O O . LEU A 1 85 ? -7.637 8.299 -3.594 1.00 53.91 85 LEU A O 1
ATOM 652 N N . PRO A 1 86 ? -6.842 7.775 -5.650 1.00 56.53 86 PRO A N 1
ATOM 653 C CA . PRO A 1 86 ? -7.701 6.618 -5.823 1.00 56.53 86 PRO A CA 1
ATOM 654 C C . PRO A 1 86 ? -7.359 5.592 -4.741 1.00 56.53 86 PRO A C 1
ATOM 656 O O . PRO A 1 86 ? -6.221 5.134 -4.617 1.00 56.53 86 PRO A O 1
ATOM 659 N N . VAL A 1 87 ? -8.349 5.289 -3.900 1.00 62.09 87 VAL A N 1
ATOM 660 C CA . VAL A 1 87 ? -8.209 4.274 -2.860 1.00 62.09 87 VAL A CA 1
ATOM 661 C C . VAL A 1 87 ? -8.440 2.922 -3.502 1.00 62.09 87 VAL A C 1
ATOM 663 O O . VAL A 1 87 ? -9.481 2.672 -4.109 1.00 62.09 87 VAL A O 1
ATOM 666 N N . VAL A 1 88 ? -7.481 2.029 -3.312 1.00 64.06 88 VAL A N 1
ATOM 667 C CA . VAL A 1 88 ? -7.655 0.627 -3.652 1.00 64.06 88 VAL A CA 1
ATOM 668 C C . VAL A 1 88 ? -8.425 -0.041 -2.520 1.00 64.06 88 VAL A C 1
ATOM 670 O O . VAL A 1 88 ? -7.832 -0.419 -1.513 1.00 64.06 88 VAL A O 1
ATOM 673 N N . GLN A 1 89 ? -9.742 -0.184 -2.665 1.00 59.72 89 GLN A N 1
ATOM 674 C CA . GLN A 1 89 ? -10.545 -1.059 -1.804 1.00 59.72 89 GLN A CA 1
ATOM 675 C C . GLN A 1 89 ? -10.804 -2.372 -2.541 1.00 59.72 89 GLN A C 1
ATOM 677 O O . GLN A 1 89 ? -11.750 -2.480 -3.316 1.00 59.72 89 GLN A O 1
ATOM 682 N N . THR A 1 90 ? -9.952 -3.376 -2.320 1.00 56.56 90 THR A N 1
ATOM 683 C CA . THR A 1 90 ? -10.166 -4.726 -2.876 1.00 56.56 90 THR A CA 1
ATOM 684 C C . THR A 1 90 ? -11.156 -5.554 -2.067 1.00 56.56 90 THR A C 1
ATOM 686 O O . THR A 1 90 ? -11.637 -6.576 -2.550 1.00 56.56 90 THR A O 1
ATOM 689 N N . ALA A 1 91 ? -11.486 -5.124 -0.848 1.00 50.62 91 ALA A N 1
ATOM 690 C CA . ALA A 1 91 ? -12.428 -5.799 0.032 1.00 50.62 91 ALA A CA 1
ATOM 691 C C . ALA A 1 91 ? -13.148 -4.787 0.948 1.00 50.62 91 ALA A C 1
ATOM 693 O O . ALA A 1 91 ? -12.639 -3.683 1.165 1.00 50.62 91 ALA A O 1
ATOM 694 N N . PRO A 1 92 ? -14.312 -5.141 1.527 1.00 53.22 92 PRO A N 1
ATOM 695 C CA . PRO A 1 92 ? -14.951 -4.368 2.590 1.00 53.22 92 PRO A CA 1
ATOM 696 C C . PRO A 1 92 ? -14.149 -4.546 3.887 1.00 53.22 92 PRO A C 1
ATOM 698 O O . PRO A 1 92 ? -14.561 -5.252 4.803 1.00 53.22 92 PRO A O 1
ATOM 701 N N . VAL A 1 93 ? -12.933 -4.002 3.940 1.00 57.91 93 VAL A N 1
ATOM 702 C CA . VAL A 1 93 ? -11.998 -4.272 5.035 1.00 57.91 93 VAL A CA 1
ATOM 703 C C . VAL A 1 93 ? -11.920 -3.111 6.012 1.00 57.91 93 VAL A C 1
ATOM 705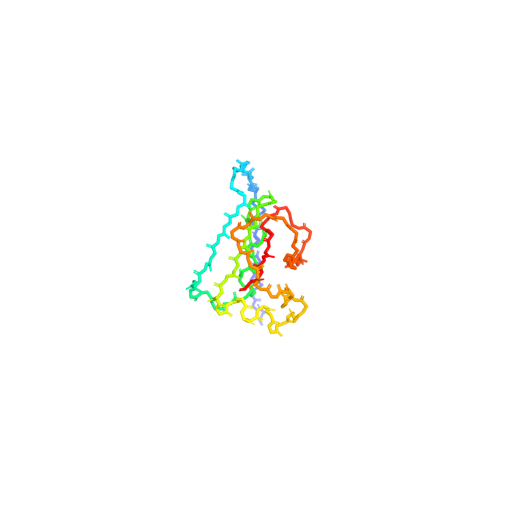 O O . VAL A 1 93 ? -11.549 -1.992 5.674 1.00 57.91 93 VAL A O 1
ATOM 708 N N . ASP A 1 94 ? -12.198 -3.430 7.275 1.00 69.31 94 ASP A N 1
ATOM 709 C CA . ASP A 1 94 ? -11.853 -2.630 8.450 1.00 69.31 94 ASP A CA 1
ATOM 710 C C . ASP A 1 94 ? -10.318 -2.571 8.637 1.00 69.31 94 ASP A C 1
ATOM 712 O O . ASP A 1 94 ? -9.796 -3.086 9.618 1.00 69.31 94 ASP A O 1
ATOM 716 N N . GLY A 1 95 ? -9.554 -2.007 7.700 1.00 80.25 95 GLY A N 1
ATOM 717 C CA . GLY A 1 95 ? -8.086 -2.054 7.742 1.00 80.25 95 GLY A CA 1
ATOM 718 C C . GLY A 1 95 ? -7.395 -0.917 6.989 1.00 80.25 95 GLY A C 1
ATOM 719 O O . GLY A 1 95 ? -7.932 0.192 6.941 1.00 80.25 95 GLY A O 1
ATOM 720 N N . TRP A 1 96 ? -6.204 -1.181 6.434 1.00 85.06 96 TRP A N 1
ATOM 721 C CA . TRP A 1 96 ? -5.444 -0.177 5.684 1.00 85.06 96 TRP A CA 1
ATOM 722 C C . TRP A 1 96 ? -6.189 0.255 4.423 1.00 85.06 96 TRP A C 1
ATOM 724 O O . TRP A 1 96 ? -6.622 -0.575 3.625 1.00 85.06 96 TRP A O 1
ATOM 734 N N . LEU A 1 97 ? -6.224 1.563 4.194 1.00 84.94 97 LEU A N 1
ATOM 735 C CA . LEU A 1 97 ? -6.635 2.176 2.939 1.00 84.94 97 LEU A CA 1
ATOM 736 C C . LEU A 1 97 ? -5.403 2.346 2.049 1.00 84.94 97 LEU A C 1
ATOM 738 O O . LEU A 1 97 ? -4.581 3.234 2.280 1.00 84.94 97 LEU A O 1
ATOM 742 N N . LEU A 1 98 ? -5.249 1.482 1.049 1.00 85.31 98 LEU A N 1
ATOM 743 C CA . LEU A 1 98 ? -4.102 1.524 0.147 1.00 85.31 98 LEU A CA 1
ATOM 744 C C . LEU A 1 98 ? -4.239 2.671 -0.862 1.00 85.31 98 LEU A C 1
ATOM 746 O O . LEU A 1 98 ? -5.255 2.793 -1.549 1.00 85.31 98 LEU A O 1
ATOM 750 N N . ARG A 1 99 ? -3.187 3.485 -0.963 1.00 84.12 99 ARG A N 1
ATOM 751 C CA . ARG A 1 99 ? -3.028 4.577 -1.926 1.00 84.12 99 ARG A CA 1
ATOM 752 C C . ARG A 1 99 ? -1.725 4.400 -2.692 1.00 84.12 99 ARG A C 1
ATOM 754 O O . ARG A 1 99 ? -0.704 4.037 -2.106 1.00 84.12 99 ARG A O 1
ATOM 761 N N . VAL A 1 100 ? -1.762 4.683 -3.987 1.00 82.94 100 VAL A N 1
ATOM 762 C CA . VAL A 1 100 ? -0.604 4.574 -4.878 1.00 82.94 100 VAL A CA 1
ATOM 763 C C . VAL A 1 100 ? -0.291 5.959 -5.446 1.00 82.94 100 VAL A C 1
ATOM 765 O O . VAL A 1 100 ? -1.218 6.665 -5.840 1.00 82.94 100 VAL A O 1
ATOM 768 N N . ALA A 1 101 ? 0.985 6.356 -5.410 1.00 70.38 101 ALA A N 1
ATOM 769 C CA . ALA A 1 101 ? 1.499 7.6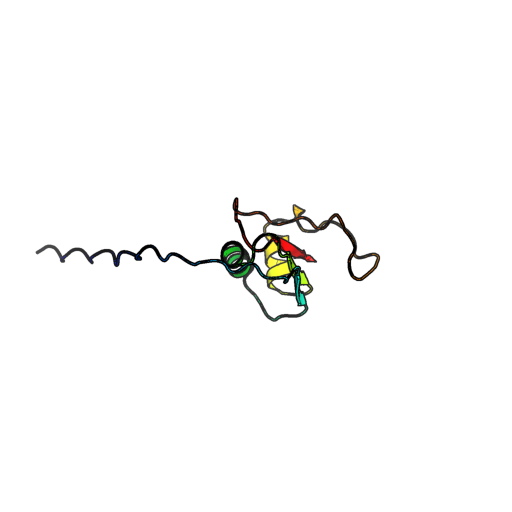49 -5.868 1.00 70.38 101 ALA A CA 1
ATOM 770 C C . ALA A 1 101 ? 2.822 7.497 -6.636 1.00 70.38 101 ALA A C 1
ATOM 772 O O . ALA A 1 101 ? 3.658 6.641 -6.253 1.00 70.38 101 ALA A O 1
#

Foldseek 3Di:
DDDDDDPPPPPPDDDDDDDQDPAAEDEQAPPQDQALVVVVVCFQVAAANHEYEYHNYNSLVVVCVVPVVQVDDDPDDDDDDDDDRDWDDPDPHRHYGYGHD

Radius of gyration: 17.65 Å; chains: 1; bounding box: 27×70×34 Å

pLDDT: mean 71.57, std 16.6, range [39.66, 91.5]